Protein AF-A0A239PA35-F1 (afdb_monomer)

Structure (mmCIF, N/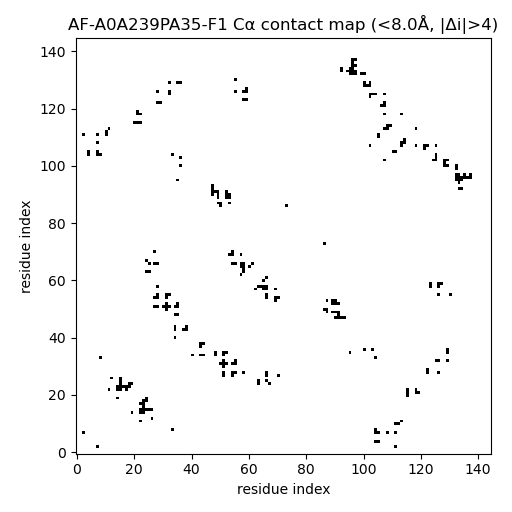CA/C/O backbone):
data_AF-A0A239PA35-F1
#
_entry.id   AF-A0A239PA35-F1
#
loop_
_atom_site.group_PDB
_atom_site.id
_atom_site.type_symbol
_atom_site.label_atom_id
_atom_site.label_alt_id
_atom_site.label_comp_id
_atom_site.label_asym_id
_atom_site.label_entity_id
_atom_site.label_seq_id
_atom_site.pdbx_PDB_ins_code
_atom_site.Cartn_x
_atom_site.Cartn_y
_atom_site.Cartn_z
_atom_site.occupancy
_atom_site.B_iso_or_equiv
_atom_site.auth_seq_id
_atom_site.auth_comp_id
_atom_site.auth_asym_id
_atom_site.auth_atom_id
_atom_site.pdbx_PDB_model_num
ATOM 1 N N . MET A 1 1 ? -14.404 -16.303 14.383 1.00 59.50 1 MET A N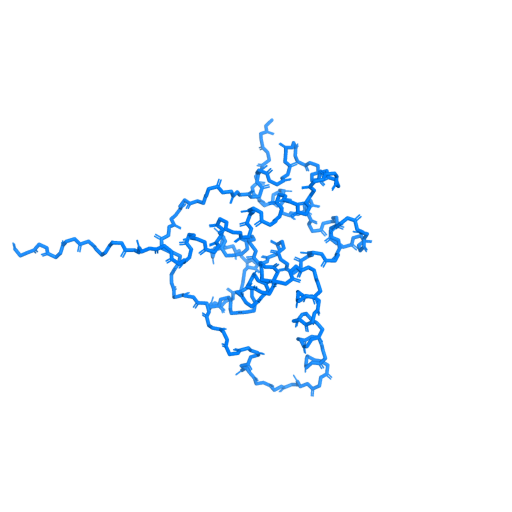 1
ATOM 2 C CA . MET A 1 1 ? -12.948 -16.273 14.625 1.00 59.50 1 MET A CA 1
ATOM 3 C C . MET A 1 1 ? -12.388 -15.164 13.755 1.00 59.50 1 MET A C 1
ATOM 5 O O . MET A 1 1 ? -12.778 -15.135 12.593 1.00 59.50 1 MET A O 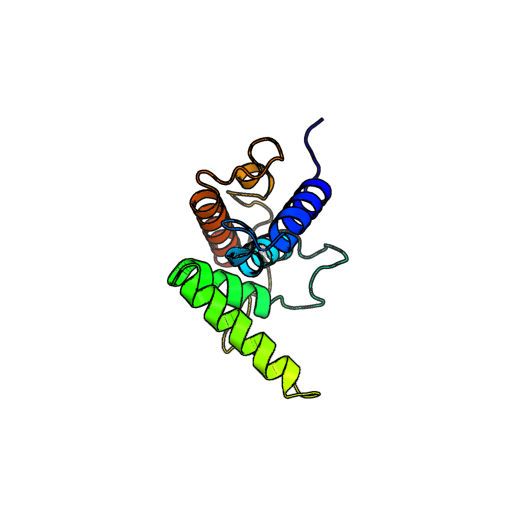1
ATOM 9 N N . PRO A 1 2 ? -11.607 -14.215 14.295 1.00 82.38 2 PRO A N 1
ATOM 10 C CA . PRO A 1 2 ? -10.937 -13.222 13.459 1.00 82.38 2 PRO A CA 1
ATOM 11 C C . PRO A 1 2 ? -9.938 -13.928 12.532 1.00 82.38 2 PRO A C 1
ATOM 13 O O . PRO A 1 2 ? -9.316 -14.906 12.948 1.00 82.38 2 PRO A O 1
ATOM 16 N N . TYR A 1 3 ? -9.825 -13.464 11.288 1.00 91.75 3 TYR A N 1
ATOM 17 C CA . TYR A 1 3 ? -8.864 -14.003 10.324 1.00 91.75 3 TYR A CA 1
ATOM 18 C C . TYR A 1 3 ? -7.429 -13.671 10.736 1.00 91.75 3 TYR A C 1
ATOM 20 O O . TYR A 1 3 ? -7.177 -12.601 11.296 1.00 91.75 3 TYR A O 1
ATOM 28 N N . SER A 1 4 ? -6.489 -14.567 10.444 1.00 94.94 4 SER A N 1
ATOM 29 C CA . SER A 1 4 ? -5.062 -14.271 10.600 1.00 94.94 4 SER A CA 1
ATOM 30 C C . SER A 1 4 ? -4.589 -13.258 9.547 1.00 94.94 4 SER A C 1
ATOM 32 O O 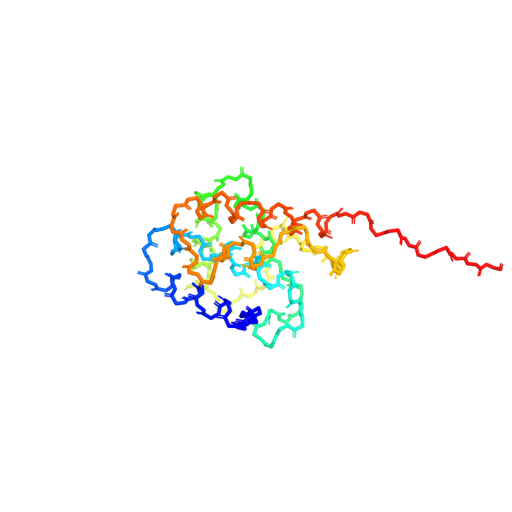. SER A 1 4 ? -5.232 -13.072 8.510 1.00 94.94 4 SER A O 1
ATOM 34 N N . CYS A 1 5 ? -3.441 -12.611 9.781 1.00 95.31 5 CYS A N 1
ATOM 35 C CA . CYS A 1 5 ? -2.830 -11.721 8.787 1.00 95.31 5 CYS A CA 1
ATOM 36 C C . CYS A 1 5 ? -2.567 -12.443 7.458 1.00 95.31 5 CYS A C 1
ATOM 38 O O . CYS A 1 5 ? -2.812 -11.865 6.402 1.00 95.31 5 CYS A O 1
ATOM 40 N N . ASP A 1 6 ? -2.126 -13.701 7.515 1.00 95.44 6 ASP A N 1
ATOM 41 C CA . ASP A 1 6 ? -1.837 -14.511 6.329 1.00 95.44 6 ASP A CA 1
ATOM 42 C C . ASP A 1 6 ? -3.124 -14.824 5.555 1.00 95.44 6 ASP A C 1
ATOM 44 O O . ASP A 1 6 ? -3.192 -14.610 4.348 1.00 95.44 6 ASP A O 1
ATOM 48 N N . GLU A 1 7 ? -4.195 -15.220 6.250 1.00 96.69 7 GLU A N 1
ATOM 49 C CA . GLU A 1 7 ? -5.503 -15.477 5.633 1.00 96.69 7 GLU A CA 1
ATOM 50 C C . GLU A 1 7 ? -6.110 -14.212 5.005 1.00 96.69 7 GLU A C 1
ATOM 52 O O . GLU A 1 7 ? -6.809 -14.274 3.990 1.00 96.69 7 GLU A O 1
ATOM 57 N N . LEU A 1 8 ? -5.899 -13.048 5.621 1.00 97.56 8 LEU A N 1
ATOM 58 C CA . LEU A 1 8 ? -6.312 -11.766 5.052 1.00 97.56 8 LEU A CA 1
ATOM 59 C C . LEU A 1 8 ? -5.471 -11.408 3.827 1.00 97.56 8 LEU A C 1
ATOM 61 O O . LEU A 1 8 ? -6.014 -10.930 2.831 1.00 97.56 8 LEU A O 1
ATOM 65 N N . PHE A 1 9 ? -4.167 -11.664 3.873 1.00 97.00 9 PHE A N 1
ATOM 66 C CA . PHE A 1 9 ? -3.269 -11.385 2.763 1.00 97.00 9 PHE A CA 1
ATOM 67 C C . PHE A 1 9 ? -3.565 -12.271 1.554 1.00 97.00 9 PHE A C 1
ATOM 69 O O . PHE A 1 9 ? -3.661 -11.761 0.443 1.00 97.00 9 PHE A O 1
ATOM 76 N N . GLU A 1 10 ? -3.820 -13.564 1.752 1.00 96.19 10 GLU A N 1
ATOM 77 C CA . GLU A 1 10 ? -4.237 -14.472 0.678 1.00 96.19 10 GLU A CA 1
ATOM 78 C C . GLU A 1 10 ? -5.532 -14.011 -0.003 1.00 96.19 10 GLU A C 1
ATOM 80 O O . GLU A 1 10 ? -5.628 -14.007 -1.234 1.00 96.19 10 GLU A O 1
ATOM 85 N N . ARG A 1 11 ? -6.520 -13.559 0.780 1.00 96.81 11 ARG A N 1
ATOM 86 C CA . ARG A 1 11 ? -7.760 -12.985 0.233 1.00 96.81 11 ARG A CA 1
ATOM 87 C C . ARG A 1 11 ? -7.497 -11.722 -0.571 1.00 96.81 11 ARG A C 1
ATOM 89 O O . ARG A 1 11 ? -8.049 -11.568 -1.659 1.00 96.81 11 ARG A O 1
ATOM 96 N N . LEU A 1 12 ? -6.652 -10.835 -0.056 1.00 96.69 12 LEU A N 1
ATOM 97 C CA . LEU A 1 12 ? -6.288 -9.616 -0.762 1.00 96.69 12 LEU A CA 1
ATOM 98 C C . LEU A 1 12 ? -5.564 -9.927 -2.079 1.00 96.69 12 LEU A C 1
ATOM 100 O O . LEU A 1 12 ? -5.913 -9.359 -3.109 1.00 96.69 12 LEU A O 1
ATOM 104 N N . LEU A 1 13 ? -4.642 -10.893 -2.084 1.00 95.50 13 LEU A N 1
ATOM 105 C CA . LEU A 1 13 ? -3.964 -11.341 -3.302 1.00 95.50 13 LEU A CA 1
ATOM 106 C C . LEU A 1 13 ? -4.941 -11.906 -4.340 1.00 95.50 13 LEU A C 1
ATOM 108 O O . LEU A 1 13 ? -4.764 -11.677 -5.537 1.00 95.50 13 LEU A O 1
ATOM 112 N N . ALA A 1 14 ? -5.986 -12.617 -3.911 1.00 96.38 14 ALA A N 1
ATOM 113 C CA . ALA A 1 14 ? -7.025 -13.090 -4.824 1.00 96.38 14 ALA A CA 1
ATOM 114 C C . ALA A 1 14 ? -7.761 -11.920 -5.506 1.00 96.38 14 ALA A C 1
ATOM 116 O O . ALA A 1 14 ? -8.009 -11.964 -6.714 1.00 96.38 14 ALA A O 1
ATOM 117 N N . LEU A 1 15 ? -8.059 -10.853 -4.757 1.00 95.88 15 LEU A N 1
ATOM 118 C CA . LEU A 1 15 ? -8.675 -9.636 -5.291 1.00 95.88 15 LEU A CA 1
ATOM 119 C C . LEU A 1 15 ? -7.720 -8.871 -6.213 1.00 95.88 15 LEU A C 1
ATOM 121 O O . LEU A 1 15 ? -8.117 -8.488 -7.313 1.00 95.88 15 LEU A O 1
ATOM 125 N N . ASP A 1 16 ? -6.456 -8.714 -5.832 1.00 93.75 16 ASP A N 1
ATOM 126 C CA . ASP A 1 16 ? -5.432 -8.069 -6.658 1.00 93.75 16 ASP A CA 1
ATOM 127 C C . ASP A 1 16 ? -5.271 -8.778 -8.012 1.00 93.75 16 ASP A C 1
ATOM 129 O O . ASP A 1 16 ? -5.239 -8.147 -9.075 1.00 93.75 16 ASP A O 1
ATOM 133 N N . HIS A 1 17 ? -5.236 -10.113 -7.997 1.00 92.31 17 HIS A N 1
ATOM 134 C CA . HIS A 1 17 ? -5.111 -10.927 -9.204 1.00 92.31 17 HIS A CA 1
ATOM 135 C C . HIS A 1 17 ? -6.351 -10.895 -10.108 1.00 92.31 17 HIS A C 1
ATOM 137 O O . HIS A 1 17 ? -6.228 -11.217 -11.292 1.00 92.31 17 HIS A O 1
ATOM 143 N N . SER A 1 18 ? -7.510 -10.436 -9.617 1.00 91.81 18 SER A N 1
ATOM 144 C CA . SER A 1 18 ? -8.677 -10.160 -10.471 1.00 91.81 18 SER A CA 1
ATOM 145 C C . SER A 1 18 ? -8.425 -9.019 -11.467 1.00 91.81 18 SER A C 1
ATOM 147 O O . SER A 1 18 ? -9.123 -8.912 -12.477 1.00 91.81 18 SER A O 1
ATOM 149 N N . ARG A 1 19 ? -7.419 -8.169 -11.193 1.00 88.12 19 ARG A N 1
ATOM 150 C CA . ARG A 1 19 ? -7.062 -6.959 -11.955 1.00 88.12 19 ARG A CA 1
ATOM 151 C C . ARG A 1 19 ? -8.180 -5.916 -12.056 1.00 88.12 19 ARG A C 1
ATOM 153 O O . ARG A 1 19 ? -8.058 -4.977 -12.839 1.00 88.12 19 ARG A O 1
ATOM 160 N N . GLN A 1 20 ? -9.247 -6.060 -11.273 1.00 91.00 20 GLN A N 1
ATOM 161 C CA . GLN A 1 20 ? -10.341 -5.097 -11.225 1.00 91.00 20 GLN A CA 1
ATOM 162 C C . GLN A 1 20 ? -10.028 -3.963 -10.243 1.00 91.00 20 GLN A C 1
ATOM 164 O O . GLN A 1 20 ? -9.383 -4.201 -9.215 1.00 91.00 20 GLN A O 1
ATOM 169 N N . PRO A 1 21 ? -10.478 -2.729 -10.529 1.00 90.19 21 PRO A N 1
ATOM 170 C CA . PRO A 1 21 ? -10.423 -1.656 -9.552 1.00 90.19 21 PRO A CA 1
ATOM 171 C C . PRO A 1 21 ? -11.361 -1.949 -8.362 1.00 90.19 21 PRO A C 1
ATOM 173 O O . PRO A 1 21 ? -12.418 -2.553 -8.555 1.00 90.19 21 PRO A O 1
ATOM 176 N N . PRO A 1 22 ? -11.003 -1.502 -7.145 1.00 93.81 22 PRO A N 1
ATOM 177 C CA . PRO A 1 22 ? -9.804 -0.717 -6.829 1.00 93.81 22 PRO A CA 1
ATOM 178 C C . PRO A 1 22 ? -8.546 -1.562 -6.537 1.00 93.81 22 PRO A C 1
ATOM 180 O O . PRO A 1 22 ? -7.455 -1.008 -6.460 1.00 93.81 22 PRO A O 1
ATOM 183 N N . TRP A 1 23 ? -8.663 -2.885 -6.390 1.00 94.88 23 TRP A N 1
ATOM 184 C CA . TRP A 1 23 ? -7.585 -3.748 -5.876 1.00 94.88 23 TRP A CA 1
ATOM 185 C C . TRP A 1 23 ? -6.403 -3.902 -6.838 1.00 94.88 23 TRP A C 1
ATOM 187 O O . TRP A 1 23 ? -5.277 -3.526 -6.522 1.00 94.88 23 TRP A O 1
ATOM 197 N N . GLY A 1 24 ? -6.660 -4.385 -8.057 1.00 92.62 24 GLY A N 1
ATOM 198 C CA . GLY A 1 24 ? -5.611 -4.729 -9.022 1.00 92.62 24 GLY A CA 1
ATOM 199 C C . GLY A 1 24 ? -4.588 -3.614 -9.282 1.00 92.62 24 GLY A C 1
ATOM 200 O O . GLY A 1 24 ? -3.384 -3.869 -9.199 1.00 92.62 24 GLY A O 1
ATOM 201 N N . PRO A 1 25 ? -5.022 -2.368 -9.556 1.00 93.75 25 PRO A N 1
ATOM 202 C CA . PRO A 1 25 ? -4.109 -1.240 -9.757 1.00 93.75 25 PRO A CA 1
ATOM 203 C C . PRO A 1 25 ? -3.249 -0.871 -8.537 1.00 93.75 25 PRO A C 1
ATOM 205 O O . PRO A 1 25 ? -2.247 -0.174 -8.693 1.00 93.75 25 PRO A O 1
ATOM 208 N N . LEU A 1 26 ? -3.630 -1.313 -7.337 1.00 95.69 26 LEU A N 1
ATOM 209 C CA . LEU A 1 26 ? -3.003 -0.955 -6.065 1.00 95.69 26 LEU A CA 1
ATOM 210 C C . LEU A 1 26 ? -2.204 -2.100 -5.424 1.00 95.69 26 LEU A C 1
ATOM 212 O O . LEU A 1 26 ? -1.567 -1.893 -4.388 1.00 95.69 26 LEU A O 1
ATOM 216 N N . HIS A 1 27 ? -2.153 -3.260 -6.083 1.00 95.00 27 HIS A N 1
ATOM 217 C CA . HIS A 1 27 ? -1.424 -4.458 -5.659 1.00 95.00 27 HIS A CA 1
ATOM 218 C C . HIS A 1 27 ? -0.015 -4.166 -5.114 1.00 95.00 27 HIS A C 1
ATOM 220 O O . HIS A 1 27 ? 0.351 -4.610 -4.027 1.00 95.00 27 HIS A O 1
ATOM 226 N N . GLY A 1 28 ? 0.781 -3.369 -5.838 1.00 94.12 28 GLY A N 1
ATOM 227 C CA . GLY A 1 28 ? 2.155 -3.055 -5.435 1.00 94.12 28 GLY A CA 1
ATOM 228 C C . GLY A 1 28 ? 2.247 -2.340 -4.081 1.00 94.12 28 GLY A C 1
ATOM 229 O O . GLY A 1 28 ? 3.160 -2.615 -3.307 1.00 94.12 28 GLY A O 1
ATOM 230 N N . ALA A 1 29 ? 1.286 -1.468 -3.761 1.00 96.81 29 ALA A N 1
ATOM 231 C CA . ALA A 1 29 ? 1.229 -0.790 -2.469 1.00 96.81 29 ALA A CA 1
ATOM 232 C C . ALA A 1 29 ? 0.729 -1.722 -1.357 1.00 96.81 29 ALA A C 1
ATOM 234 O O . ALA A 1 29 ? 1.304 -1.722 -0.270 1.00 96.81 29 ALA A O 1
ATOM 235 N N . ALA A 1 30 ? -0.286 -2.548 -1.630 1.00 97.25 30 ALA A N 1
ATOM 236 C CA . ALA A 1 30 ? -0.791 -3.542 -0.683 1.00 97.25 30 ALA A CA 1
ATOM 237 C C . ALA A 1 30 ? 0.296 -4.547 -0.262 1.00 97.25 30 ALA A C 1
ATOM 239 O O . ALA A 1 30 ? 0.542 -4.742 0.930 1.00 97.25 30 ALA A O 1
ATOM 240 N N . VAL A 1 31 ? 1.007 -5.126 -1.234 1.00 95.81 31 VAL A N 1
ATOM 241 C CA . VAL A 1 31 ? 2.119 -6.058 -0.993 1.00 95.81 31 VAL A CA 1
ATOM 242 C C . VAL A 1 31 ? 3.275 -5.382 -0.258 1.00 95.81 31 VAL A C 1
ATOM 244 O O . VAL A 1 31 ? 3.843 -5.966 0.667 1.00 95.81 31 VAL A O 1
ATOM 247 N N . ALA A 1 32 ? 3.613 -4.143 -0.634 1.00 95.25 32 ALA A N 1
ATOM 248 C CA . ALA A 1 32 ? 4.634 -3.368 0.060 1.00 95.25 32 ALA A CA 1
ATOM 249 C C . ALA A 1 32 ? 4.285 -3.173 1.541 1.00 95.25 32 ALA A C 1
ATOM 251 O O . ALA A 1 32 ? 5.112 -3.483 2.397 1.00 95.25 32 ALA A O 1
ATOM 252 N N . CYS A 1 33 ? 3.066 -2.718 1.849 1.00 95.81 33 CYS A N 1
ATOM 253 C CA . CYS A 1 33 ? 2.624 -2.522 3.230 1.00 95.81 33 CYS A CA 1
ATOM 254 C C . CYS A 1 33 ? 2.663 -3.835 4.016 1.00 95.81 33 CYS A C 1
ATOM 256 O O . CYS A 1 33 ? 3.209 -3.867 5.116 1.00 95.81 33 CYS A O 1
ATOM 258 N N . PHE A 1 34 ? 2.163 -4.933 3.439 1.00 95.81 34 PHE A N 1
ATOM 259 C CA . PHE A 1 34 ? 2.166 -6.229 4.112 1.00 95.81 34 PHE A CA 1
ATOM 260 C C . PHE A 1 34 ? 3.579 -6.679 4.495 1.00 95.81 34 PHE A C 1
ATOM 262 O O . PHE A 1 34 ? 3.842 -6.919 5.672 1.00 95.81 34 PHE A O 1
ATOM 269 N N . PHE A 1 35 ? 4.513 -6.741 3.542 1.00 93.69 35 PHE A N 1
ATOM 270 C CA . PHE A 1 35 ? 5.862 -7.236 3.831 1.00 93.69 35 PHE A CA 1
ATOM 271 C C . PHE A 1 35 ? 6.701 -6.279 4.682 1.00 93.69 35 PHE A C 1
ATOM 273 O O . PHE A 1 35 ? 7.550 -6.740 5.439 1.00 93.69 35 PHE A O 1
ATOM 280 N N . LEU A 1 36 ? 6.461 -4.966 4.610 1.00 91.69 36 LEU A N 1
ATOM 281 C CA . LEU A 1 36 ? 7.102 -4.004 5.514 1.00 91.69 36 LEU A CA 1
ATOM 282 C C . LEU A 1 36 ? 6.583 -4.123 6.959 1.00 91.69 36 LEU A C 1
ATOM 284 O O . LEU A 1 36 ? 7.310 -3.783 7.890 1.00 91.69 36 LEU A O 1
ATOM 288 N N . GLN A 1 37 ? 5.365 -4.628 7.174 1.00 92.44 37 GLN A N 1
ATOM 289 C CA . GLN A 1 37 ? 4.853 -4.947 8.515 1.00 92.44 37 GLN A CA 1
ATOM 290 C C . GLN A 1 37 ? 5.205 -6.369 8.982 1.00 92.44 37 GLN A C 1
ATOM 292 O O . GLN A 1 37 ? 5.185 -6.640 10.180 1.00 92.44 37 GLN A O 1
ATOM 297 N N . HIS A 1 38 ? 5.575 -7.262 8.058 1.00 90.88 38 HIS A N 1
ATOM 298 C CA . HIS A 1 38 ? 5.877 -8.670 8.334 1.00 90.88 38 HIS A CA 1
ATOM 299 C C . HIS A 1 38 ? 7.257 -9.075 7.773 1.00 90.88 38 HIS A C 1
ATOM 301 O O . HIS A 1 38 ? 7.339 -9.933 6.889 1.00 90.88 38 HIS A O 1
ATOM 307 N N . PRO A 1 39 ? 8.369 -8.507 8.284 1.00 86.00 39 PRO A N 1
ATOM 308 C CA . PRO A 1 39 ? 9.712 -8.750 7.743 1.00 86.00 39 PRO A CA 1
ATOM 309 C C . PRO A 1 39 ? 10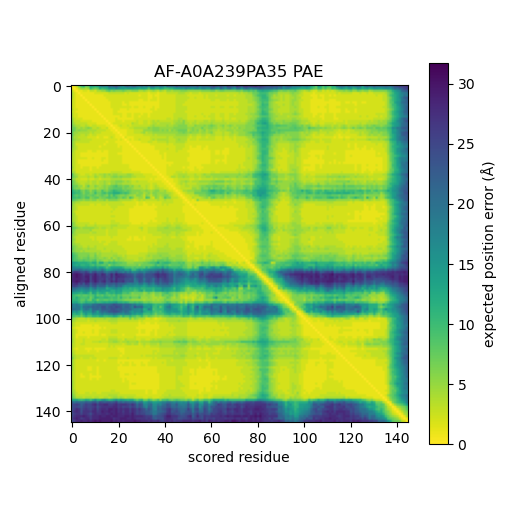.185 -10.210 7.873 1.00 86.00 39 PRO A C 1
ATOM 311 O O . PRO A 1 39 ? 11.086 -10.629 7.154 1.00 86.00 39 PRO A O 1
ATOM 314 N N . GLY A 1 40 ? 9.581 -10.996 8.772 1.00 85.50 40 GLY A N 1
ATOM 315 C CA . GLY A 1 40 ? 9.857 -12.429 8.939 1.00 85.50 40 GLY A CA 1
ATOM 316 C C . GLY A 1 40 ? 8.982 -13.360 8.092 1.00 85.50 40 GLY A C 1
ATOM 317 O O . GLY A 1 40 ? 9.095 -14.576 8.233 1.00 85.50 40 GLY A O 1
ATOM 318 N N . HIS A 1 41 ? 8.086 -12.829 7.252 1.00 88.88 41 HIS A N 1
ATOM 319 C CA . HIS A 1 41 ? 7.170 -13.660 6.472 1.00 88.88 41 HIS A CA 1
ATOM 320 C C . HIS A 1 41 ? 7.944 -14.527 5.450 1.00 88.88 41 HIS A C 1
ATOM 322 O O . HIS A 1 41 ? 8.807 -13.997 4.747 1.00 88.88 41 HIS A O 1
ATOM 328 N N . PRO A 1 42 ? 7.635 -15.832 5.283 1.00 87.12 42 PRO A N 1
ATOM 329 C CA . PRO A 1 42 ? 8.410 -16.745 4.426 1.00 87.12 42 PRO A CA 1
ATOM 330 C C . PRO A 1 42 ? 8.508 -16.337 2.950 1.00 87.12 42 PRO A C 1
ATOM 332 O O . PRO A 1 42 ? 9.494 -16.642 2.281 1.00 87.12 42 PRO A O 1
ATOM 335 N N . LEU A 1 43 ? 7.475 -15.659 2.442 1.00 86.19 43 LEU A N 1
ATOM 336 C CA . LEU A 1 43 ? 7.420 -15.118 1.074 1.00 86.19 43 LEU A CA 1
ATOM 337 C C . LEU A 1 43 ? 7.962 -13.684 0.958 1.00 86.19 43 LEU A C 1
ATOM 339 O O . LEU A 1 43 ? 7.923 -13.102 -0.124 1.00 86.19 43 LEU A O 1
ATOM 343 N N . GLY A 1 44 ? 8.422 -13.102 2.065 1.00 81.69 44 GLY A N 1
ATOM 344 C CA . GLY A 1 44 ? 8.976 -11.759 2.086 1.00 81.69 44 GLY A CA 1
ATOM 345 C C . GLY A 1 44 ? 10.317 -11.669 1.345 1.00 81.69 44 GLY A C 1
ATOM 346 O O . GLY A 1 44 ? 11.015 -12.677 1.170 1.00 81.69 44 GLY A O 1
ATOM 347 N N . PRO A 1 45 ? 10.715 -10.465 0.903 1.00 79.44 45 PRO A N 1
ATOM 348 C CA . PRO A 1 45 ? 12.035 -10.236 0.327 1.00 79.44 45 PRO A CA 1
ATOM 349 C C . PRO A 1 45 ? 13.153 -10.668 1.281 1.00 79.44 45 PRO A C 1
ATOM 351 O O . PRO A 1 45 ? 13.122 -10.374 2.474 1.00 79.44 45 PRO A O 1
ATOM 354 N N . ARG A 1 46 ? 14.177 -11.343 0.749 1.00 74.81 46 ARG A N 1
ATOM 355 C CA . ARG A 1 46 ? 15.385 -11.673 1.516 1.00 74.81 46 ARG A CA 1
ATOM 356 C C . ARG A 1 46 ? 16.284 -10.437 1.575 1.00 74.81 46 ARG A C 1
ATOM 358 O O . ARG A 1 46 ? 16.890 -10.085 0.568 1.00 74.81 46 ARG A O 1
ATOM 365 N N . GLY A 1 47 ? 16.374 -9.799 2.740 1.00 74.56 47 GLY A N 1
ATOM 366 C CA . GLY A 1 47 ? 17.164 -8.579 2.950 1.00 74.56 47 GLY A CA 1
ATOM 367 C C . GLY A 1 47 ? 16.306 -7.311 2.972 1.00 74.56 47 GLY A C 1
ATOM 368 O O . GLY A 1 47 ? 15.147 -7.354 3.378 1.00 74.56 47 GLY A O 1
ATOM 369 N N . ARG A 1 48 ? 16.875 -6.168 2.564 1.00 76.19 48 ARG A N 1
ATOM 370 C CA . ARG A 1 48 ? 16.159 -4.880 2.556 1.00 76.19 48 ARG A CA 1
ATOM 371 C C . ARG A 1 48 ? 15.062 -4.885 1.493 1.00 76.19 48 ARG A C 1
ATOM 373 O O . ARG A 1 48 ? 15.291 -5.252 0.341 1.00 76.19 48 ARG A O 1
ATOM 380 N N . ASN A 1 49 ? 13.861 -4.459 1.874 1.00 82.25 49 ASN A N 1
ATOM 381 C CA . ASN A 1 49 ? 12.709 -4.388 0.978 1.00 82.25 49 ASN A CA 1
ATOM 382 C C . ASN A 1 49 ? 12.665 -3.045 0.219 1.00 82.25 49 ASN A C 1
ATOM 384 O O . ASN A 1 49 ? 11.695 -2.296 0.319 1.00 82.25 49 ASN A O 1
ATOM 388 N N . ASP A 1 50 ? 13.723 -2.727 -0.532 1.00 86.88 50 ASP A N 1
ATOM 389 C CA . ASP A 1 50 ? 13.878 -1.425 -1.205 1.00 86.88 50 ASP A CA 1
ATOM 390 C C . ASP A 1 50 ? 12.812 -1.188 -2.285 1.00 86.88 50 ASP A C 1
ATOM 392 O O . ASP A 1 50 ? 12.308 -0.077 -2.439 1.00 86.88 50 ASP A O 1
ATOM 396 N N . PHE A 1 51 ? 12.393 -2.237 -3.003 1.00 88.00 51 PHE A N 1
ATOM 397 C CA . PHE A 1 51 ? 11.296 -2.119 -3.969 1.00 88.00 51 PHE A CA 1
ATOM 398 C C . PHE A 1 51 ? 9.946 -1.874 -3.291 1.00 88.00 51 PHE A C 1
ATOM 400 O O . PHE A 1 51 ? 9.176 -1.029 -3.752 1.00 88.00 51 PHE A O 1
ATOM 407 N N . GLY A 1 52 ? 9.657 -2.584 -2.195 1.00 92.06 52 GLY A N 1
ATOM 408 C CA . GLY A 1 52 ? 8.464 -2.324 -1.393 1.00 92.06 52 GLY A CA 1
ATOM 409 C C . GLY A 1 52 ? 8.474 -0.898 -0.852 1.00 92.06 52 GLY A C 1
ATOM 410 O O . GLY A 1 52 ? 7.472 -0.195 -0.949 1.00 92.06 52 GLY A O 1
ATOM 411 N N . TRP A 1 53 ? 9.631 -0.422 -0.392 1.00 92.94 53 TRP A N 1
ATOM 412 C CA . TRP A 1 53 ? 9.812 0.962 0.035 1.00 92.94 53 TRP A CA 1
ATOM 413 C C . TRP A 1 53 ? 9.574 1.970 -1.098 1.00 92.94 53 TRP A C 1
ATOM 415 O O . TRP A 1 53 ? 8.842 2.940 -0.910 1.00 92.94 53 TRP A O 1
ATOM 425 N N . ALA A 1 54 ? 10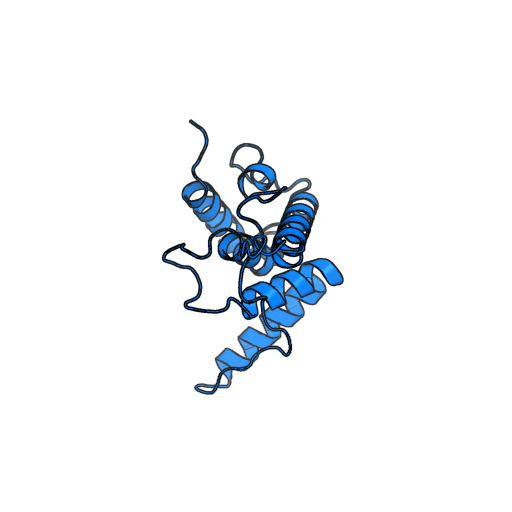.090 1.716 -2.304 1.00 93.75 54 ALA A N 1
ATOM 426 C CA . ALA A 1 54 ? 9.829 2.551 -3.477 1.00 93.75 54 ALA A CA 1
ATOM 427 C C . ALA A 1 54 ? 8.336 2.606 -3.841 1.00 93.75 54 ALA A C 1
ATOM 429 O O . ALA A 1 54 ? 7.804 3.686 -4.102 1.00 93.75 54 ALA A O 1
ATOM 430 N N . CYS A 1 55 ? 7.642 1.462 -3.817 1.00 95.19 55 CYS A N 1
ATOM 431 C CA . CYS A 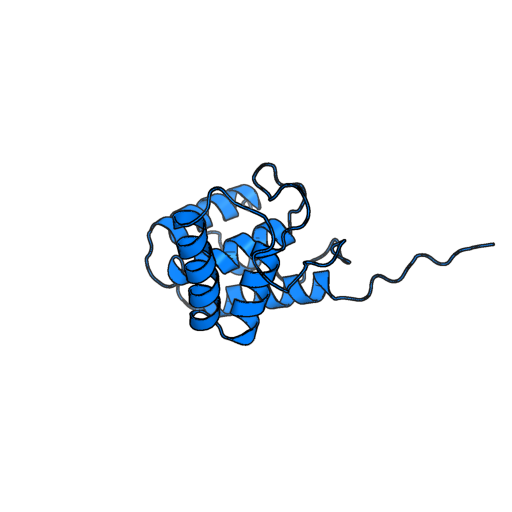1 55 ? 6.198 1.393 -4.060 1.00 95.19 55 CYS A CA 1
ATOM 432 C C . CYS A 1 55 ? 5.410 2.168 -2.998 1.00 95.19 55 CYS A C 1
ATOM 434 O O . CYS A 1 55 ? 4.504 2.928 -3.341 1.00 95.19 55 CYS A O 1
ATOM 436 N N . LEU A 1 56 ? 5.785 2.015 -1.723 1.00 95.81 56 LEU A N 1
ATOM 437 C CA . LEU A 1 56 ? 5.181 2.734 -0.607 1.00 95.81 56 LEU A CA 1
ATOM 438 C C . LEU A 1 56 ? 5.314 4.252 -0.790 1.00 95.81 56 LEU A C 1
ATOM 440 O O . LEU A 1 56 ? 4.316 4.971 -0.747 1.00 95.81 56 LEU A O 1
ATOM 444 N N . LEU A 1 57 ? 6.534 4.746 -1.026 1.00 95.38 57 LEU A N 1
ATOM 445 C CA . LEU A 1 57 ? 6.800 6.177 -1.202 1.00 95.38 57 LEU A CA 1
ATOM 446 C C . LEU A 1 57 ? 6.078 6.757 -2.421 1.00 95.38 57 LEU A C 1
ATOM 448 O O . LEU A 1 57 ? 5.499 7.843 -2.331 1.00 95.38 57 LEU A O 1
ATOM 452 N N . ALA A 1 58 ? 6.082 6.038 -3.545 1.00 95.88 58 ALA A N 1
ATOM 453 C CA . ALA A 1 58 ? 5.394 6.466 -4.755 1.00 95.88 58 ALA A CA 1
ATOM 454 C C . ALA A 1 58 ? 3.882 6.571 -4.536 1.00 95.88 58 ALA A C 1
ATOM 456 O O . ALA A 1 58 ? 3.291 7.604 -4.854 1.00 95.88 58 ALA A O 1
ATOM 457 N N . TYR A 1 59 ? 3.265 5.549 -3.934 1.00 97.31 59 TYR A N 1
ATOM 458 C CA . TYR A 1 59 ? 1.830 5.557 -3.669 1.00 97.31 59 TYR A CA 1
ATOM 459 C C . TYR A 1 59 ? 1.422 6.679 -2.708 1.00 97.31 59 TYR A C 1
ATOM 461 O O . TYR A 1 59 ? 0.467 7.401 -2.979 1.00 97.31 59 TYR A O 1
ATOM 469 N N . ARG A 1 60 ? 2.183 6.898 -1.631 1.00 96.44 60 ARG A N 1
ATOM 470 C CA . ARG A 1 60 ? 1.906 7.985 -0.679 1.00 96.44 60 ARG A CA 1
ATOM 471 C C . ARG A 1 60 ? 2.021 9.376 -1.301 1.00 96.44 60 ARG A C 1
ATOM 473 O O . ARG A 1 60 ? 1.245 10.262 -0.967 1.00 96.44 60 ARG A O 1
ATOM 480 N N . SER A 1 61 ? 2.997 9.573 -2.186 1.00 93.69 61 SER A N 1
ATOM 481 C CA . SER A 1 61 ? 3.330 10.907 -2.707 1.00 93.69 61 SER A CA 1
ATOM 482 C C . SER A 1 61 ? 2.541 11.281 -3.962 1.00 93.69 61 SER A C 1
ATOM 484 O O . SER A 1 61 ? 2.279 12.456 -4.195 1.00 93.69 61 SER A O 1
ATOM 486 N N . GLY A 1 62 ? 2.183 10.299 -4.793 1.00 92.12 62 GLY A N 1
ATOM 487 C CA . GLY A 1 62 ? 1.534 10.533 -6.087 1.00 92.12 62 GLY A CA 1
ATOM 488 C C . GLY A 1 62 ? 0.424 9.540 -6.426 1.00 92.12 62 GLY A C 1
ATOM 489 O O . GLY A 1 62 ? 0.019 9.448 -7.588 1.00 92.12 62 GLY A O 1
ATOM 490 N N . GLY A 1 63 ? -0.059 8.783 -5.438 1.00 94.06 63 GLY A N 1
ATOM 491 C CA . GLY A 1 63 ? -1.166 7.847 -5.590 1.00 94.06 63 GLY A CA 1
ATOM 492 C C . GLY A 1 63 ? -0.891 6.739 -6.604 1.00 94.06 63 GLY A C 1
ATOM 493 O O . GLY A 1 63 ? 0.249 6.339 -6.862 1.00 94.06 63 GLY A O 1
ATOM 494 N N . GLN A 1 64 ? -1.969 6.241 -7.208 1.00 94.00 64 GLN A N 1
ATOM 495 C CA . GLN A 1 64 ? -1.924 5.141 -8.172 1.00 94.00 64 GLN A CA 1
ATOM 496 C C . GLN A 1 64 ? -1.029 5.442 -9.386 1.00 94.00 64 GLN A C 1
ATOM 498 O O . GLN A 1 64 ? -0.334 4.551 -9.867 1.00 94.00 64 GLN A O 1
ATOM 503 N N . ALA A 1 65 ? -1.012 6.684 -9.883 1.00 94.19 65 ALA A N 1
ATOM 504 C CA . ALA A 1 65 ? -0.234 7.044 -11.070 1.00 94.19 65 ALA A CA 1
ATOM 505 C C . ALA A 1 65 ? 1.280 6.907 -10.832 1.00 94.19 65 ALA A C 1
ATOM 507 O O . ALA A 1 65 ? 1.990 6.325 -11.656 1.00 94.19 65 ALA A O 1
ATOM 508 N N . ALA A 1 66 ? 1.768 7.393 -9.687 1.00 93.81 66 ALA A N 1
ATOM 509 C CA . ALA A 1 66 ? 3.173 7.260 -9.312 1.00 93.81 66 ALA A CA 1
ATOM 510 C C . ALA A 1 66 ? 3.552 5.798 -9.027 1.00 93.81 66 ALA A C 1
ATOM 512 O O . ALA A 1 66 ? 4.604 5.341 -9.479 1.00 93.81 66 ALA A O 1
ATOM 513 N N . LEU A 1 67 ? 2.678 5.042 -8.350 1.00 94.88 67 LEU A N 1
ATOM 514 C CA . LEU A 1 67 ? 2.866 3.605 -8.135 1.00 94.88 67 LEU A CA 1
ATOM 515 C C . LEU A 1 67 ? 3.002 2.852 -9.468 1.00 94.88 67 LEU A C 1
ATOM 517 O O . LEU A 1 67 ? 3.951 2.094 -9.662 1.00 94.88 67 LEU A O 1
ATOM 521 N N . HIS A 1 68 ? 2.098 3.113 -10.414 1.00 93.69 68 HIS A N 1
ATOM 522 C CA . HIS A 1 68 ? 2.120 2.482 -11.730 1.00 93.69 68 HIS A CA 1
ATOM 523 C C . HIS A 1 68 ? 3.421 2.788 -12.487 1.00 93.69 68 HIS A C 1
ATOM 525 O O . HIS A 1 68 ? 4.014 1.888 -13.077 1.00 93.69 68 HIS A O 1
ATOM 531 N N . ALA A 1 69 ? 3.930 4.023 -12.416 1.00 91.44 69 ALA A N 1
ATOM 532 C CA . ALA A 1 69 ? 5.208 4.389 -13.031 1.00 91.44 69 ALA A CA 1
ATOM 533 C C . ALA A 1 69 ? 6.396 3.582 -12.465 1.00 91.44 69 ALA A C 1
ATOM 535 O O . ALA A 1 69 ? 7.257 3.135 -13.233 1.00 91.44 69 ALA A O 1
ATOM 536 N N . VAL A 1 70 ? 6.420 3.355 -11.146 1.00 90.75 70 VAL A N 1
ATOM 537 C CA . VAL A 1 70 ? 7.429 2.532 -10.454 1.00 90.75 70 VAL A CA 1
ATOM 538 C C . VAL A 1 70 ? 7.339 1.065 -10.879 1.00 90.75 70 VAL A C 1
ATOM 540 O O . VAL A 1 70 ? 8.349 0.473 -11.273 1.00 90.75 70 VAL A O 1
ATOM 543 N N . THR A 1 71 ? 6.138 0.479 -10.871 1.00 89.69 71 THR A N 1
ATOM 544 C CA . THR A 1 71 ? 5.922 -0.920 -11.277 1.00 89.69 71 THR A CA 1
ATOM 545 C C . THR A 1 71 ? 6.260 -1.144 -12.753 1.00 89.69 71 THR A C 1
ATOM 547 O O . THR A 1 71 ? 6.899 -2.136 -13.112 1.00 89.69 71 THR A O 1
ATOM 550 N N . ASP A 1 72 ? 5.902 -0.200 -13.618 1.00 89.38 72 ASP A N 1
ATOM 551 C CA . ASP A 1 72 ? 6.205 -0.245 -15.044 1.00 89.38 72 ASP A CA 1
ATOM 552 C C . ASP A 1 72 ? 7.703 -0.176 -15.331 1.00 89.38 72 ASP A C 1
ATOM 554 O O . ASP A 1 72 ? 8.207 -0.896 -16.199 1.00 89.38 72 ASP A O 1
ATOM 558 N N . LEU A 1 73 ? 8.430 0.676 -14.605 1.00 85.69 73 LEU A N 1
ATOM 559 C CA . LEU A 1 73 ? 9.882 0.763 -14.714 1.00 85.69 73 LEU A CA 1
ATOM 560 C C . LEU A 1 73 ? 10.542 -0.563 -14.318 1.00 85.69 73 LEU A C 1
ATOM 562 O O . LEU A 1 73 ? 11.396 -1.060 -15.060 1.00 85.69 73 LEU A O 1
ATOM 566 N N . ALA A 1 74 ? 10.105 -1.157 -13.204 1.00 83.75 74 ALA A N 1
ATOM 567 C CA . ALA A 1 74 ? 10.588 -2.456 -12.747 1.00 83.75 74 ALA A CA 1
ATOM 568 C C . ALA A 1 74 ? 10.317 -3.561 -13.780 1.00 83.75 74 ALA A C 1
ATOM 570 O O . ALA A 1 74 ? 11.230 -4.295 -14.166 1.00 83.75 74 ALA A O 1
ATOM 571 N N . ARG A 1 75 ? 9.092 -3.624 -14.314 1.00 83.44 75 ARG A N 1
ATOM 572 C CA . ARG A 1 75 ? 8.681 -4.607 -15.326 1.00 83.44 75 ARG A CA 1
ATOM 573 C C . ARG A 1 75 ? 9.474 -4.488 -16.627 1.00 83.44 75 ARG A C 1
ATOM 575 O O . ARG A 1 75 ? 9.941 -5.501 -17.154 1.00 83.44 75 ARG A O 1
ATOM 582 N N . ARG A 1 76 ? 9.662 -3.265 -17.141 1.00 80.94 76 ARG A N 1
ATOM 583 C CA . ARG A 1 76 ? 10.470 -3.023 -18.349 1.00 80.94 76 ARG A CA 1
ATOM 584 C C . ARG A 1 76 ? 11.903 -3.512 -18.152 1.00 80.94 76 ARG A C 1
ATOM 586 O O . ARG A 1 76 ? 12.419 -4.226 -19.000 1.00 80.94 76 ARG A O 1
ATOM 593 N N . ARG A 1 77 ? 12.542 -3.198 -17.022 1.00 70.75 77 ARG A N 1
ATOM 594 C CA . ARG A 1 77 ? 13.940 -3.597 -16.779 1.00 70.75 77 ARG A CA 1
ATOM 595 C C . ARG A 1 77 ? 14.106 -5.093 -16.521 1.00 70.75 77 ARG A C 1
ATOM 597 O O . ARG A 1 77 ? 15.076 -5.651 -17.024 1.00 70.75 77 ARG A O 1
ATOM 604 N N . ASN A 1 78 ? 13.152 -5.748 -15.852 1.00 74.19 78 ASN A N 1
ATOM 605 C CA . ASN A 1 78 ? 13.140 -7.212 -15.722 1.00 74.19 78 ASN A CA 1
ATOM 606 C C . ASN A 1 78 ? 13.083 -7.898 -17.100 1.00 74.19 78 ASN A C 1
ATOM 608 O O . ASN A 1 78 ? 13.737 -8.906 -17.335 1.00 74.19 78 ASN A O 1
ATOM 612 N N . SER A 1 79 ? 12.376 -7.281 -18.052 1.00 70.94 79 SER A N 1
ATOM 613 C CA . SER A 1 79 ? 12.325 -7.746 -19.444 1.00 70.94 79 SER A CA 1
ATOM 614 C C . SER A 1 79 ? 13.625 -7.480 -20.223 1.00 70.94 79 SER A C 1
ATOM 616 O O . SER A 1 79 ? 13.857 -8.105 -21.253 1.00 70.94 79 SER A O 1
ATOM 618 N N . HIS A 1 80 ? 14.478 -6.559 -19.754 1.00 60.19 80 HIS A N 1
ATOM 619 C CA . HIS A 1 80 ? 15.708 -6.144 -20.438 1.00 60.19 80 HIS A CA 1
ATOM 620 C C . HIS A 1 80 ? 17.001 -6.734 -19.852 1.00 60.19 80 HIS A C 1
ATOM 622 O O . HIS A 1 80 ? 18.030 -6.664 -20.525 1.00 60.19 80 HIS A O 1
ATOM 628 N N . ARG A 1 81 ? 17.017 -7.268 -18.619 1.00 57.94 81 ARG A N 1
ATOM 629 C CA . ARG A 1 81 ? 18.275 -7.620 -17.939 1.00 57.94 81 ARG A CA 1
ATOM 630 C C . ARG A 1 81 ? 18.195 -8.837 -17.009 1.00 57.94 81 ARG A C 1
ATOM 632 O O . ARG A 1 81 ? 17.741 -8.741 -15.876 1.00 57.94 81 ARG A O 1
ATOM 639 N N . HIS A 1 82 ? 18.915 -9.881 -17.416 1.00 50.31 82 HIS A N 1
ATOM 640 C CA . HIS A 1 82 ? 19.773 -10.734 -16.581 1.00 50.31 82 HIS A CA 1
ATOM 641 C C . HIS A 1 82 ? 20.882 -9.947 -15.819 1.00 50.31 82 HIS A C 1
ATOM 643 O O . HIS A 1 82 ? 22.006 -10.425 -15.701 1.00 50.31 82 HIS A O 1
ATOM 649 N N . ALA A 1 83 ? 20.644 -8.718 -15.343 1.00 44.03 83 ALA A N 1
ATOM 650 C CA . ALA A 1 83 ? 21.711 -7.881 -14.782 1.00 44.03 83 ALA A CA 1
ATOM 651 C C . ALA A 1 83 ? 21.234 -6.861 -13.735 1.00 44.03 83 ALA A C 1
ATOM 653 O O . ALA A 1 83 ? 20.652 -5.831 -14.075 1.00 44.03 83 ALA A O 1
ATOM 654 N N . GLY A 1 84 ? 21.629 -7.133 -12.4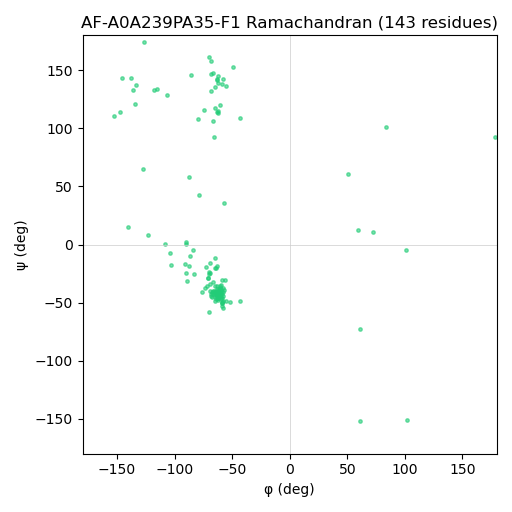88 1.00 47.25 84 GLY A N 1
ATOM 655 C CA . GLY A 1 84 ? 22.312 -6.159 -11.630 1.00 47.25 84 GLY A CA 1
ATOM 656 C C . GLY A 1 84 ? 21.438 -5.176 -10.856 1.00 47.25 84 GLY A C 1
ATOM 657 O O . GLY A 1 84 ? 21.006 -4.161 -11.392 1.00 47.25 84 GLY A O 1
ATOM 658 N N . SER A 1 85 ? 21.269 -5.508 -9.578 1.00 51.81 85 SER A N 1
ATOM 659 C CA . SER A 1 85 ? 20.714 -4.753 -8.451 1.00 51.81 85 SER A CA 1
ATOM 660 C C . SER A 1 85 ? 21.172 -3.291 -8.361 1.00 51.81 85 SER A C 1
ATOM 662 O O . SER A 1 85 ? 22.323 -3.046 -8.031 1.00 51.81 85 SER A O 1
ATOM 664 N N . GLU A 1 86 ? 20.262 -2.357 -8.648 1.00 57.75 86 GLU A N 1
ATOM 665 C CA . GLU A 1 86 ? 19.968 -1.121 -7.889 1.00 57.75 86 GLU A CA 1
ATOM 666 C C . GLU A 1 86 ? 18.873 -0.370 -8.665 1.00 57.75 86 GLU A C 1
ATOM 668 O O . GLU A 1 86 ? 19.105 0.295 -9.675 1.00 57.75 86 GLU A O 1
ATOM 673 N N . LEU A 1 87 ? 17.622 -0.648 -8.292 1.00 60.25 87 LEU A N 1
ATOM 674 C CA . LEU A 1 87 ? 16.436 -0.370 -9.111 1.00 60.25 87 LEU A CA 1
ATOM 675 C C . LEU A 1 87 ? 15.856 1.029 -8.839 1.00 60.25 87 LEU A C 1
ATOM 677 O O . LEU A 1 87 ? 15.220 1.610 -9.719 1.00 60.25 87 LEU A O 1
ATOM 681 N N . PHE A 1 88 ? 16.126 1.573 -7.651 1.00 64.50 88 PHE A N 1
ATOM 682 C CA . PHE A 1 88 ? 15.685 2.886 -7.201 1.00 64.50 88 PHE A CA 1
ATOM 683 C C . PHE A 1 88 ? 16.754 3.513 -6.308 1.00 64.50 88 PHE A C 1
ATOM 685 O O . PHE A 1 88 ? 17.343 2.815 -5.488 1.00 64.50 88 PHE A O 1
ATOM 692 N N . ASP A 1 89 ? 16.936 4.829 -6.411 1.00 68.94 89 ASP A N 1
ATOM 693 C CA . ASP A 1 89 ? 17.739 5.623 -5.467 1.00 68.94 89 ASP A CA 1
ATOM 694 C C . ASP A 1 89 ? 16.942 5.898 -4.174 1.00 68.94 89 ASP A C 1
ATOM 696 O O . ASP A 1 89 ? 16.836 7.018 -3.684 1.00 68.94 89 ASP A O 1
ATOM 700 N N . VAL A 1 90 ? 16.250 4.867 -3.680 1.00 75.75 90 VAL A N 1
ATOM 701 C CA . VAL A 1 90 ? 15.577 4.878 -2.384 1.00 75.75 90 VAL A CA 1
ATOM 702 C C . VAL A 1 90 ? 15.902 3.583 -1.674 1.00 75.75 90 VAL A C 1
ATOM 704 O O . VAL A 1 90 ? 15.621 2.491 -2.164 1.00 75.75 90 VAL A O 1
ATOM 707 N N . THR A 1 91 ? 16.499 3.716 -0.501 1.00 81.75 91 THR A N 1
ATOM 708 C CA . THR A 1 91 ? 16.854 2.578 0.334 1.00 81.75 91 THR A CA 1
ATOM 709 C C . THR A 1 91 ? 15.905 2.527 1.521 1.00 81.75 91 THR A C 1
ATOM 711 O O . THR A 1 91 ? 15.713 3.530 2.213 1.00 81.75 91 THR A O 1
ATOM 714 N N . ALA A 1 92 ? 15.296 1.368 1.759 1.00 80.19 92 ALA A N 1
ATOM 715 C CA . ALA A 1 92 ? 14.450 1.148 2.925 1.00 80.19 92 ALA A CA 1
ATOM 716 C C . ALA A 1 92 ? 15.295 1.298 4.198 1.00 80.19 92 ALA A C 1
ATOM 718 O O . ALA A 1 92 ? 16.421 0.802 4.197 1.00 80.19 92 ALA A O 1
ATOM 719 N N . PRO A 1 93 ? 14.813 1.933 5.280 1.00 79.19 93 PRO A N 1
ATOM 720 C CA . PRO A 1 93 ? 15.521 1.954 6.566 1.00 79.19 93 PRO A CA 1
ATOM 721 C C . PRO A 1 93 ? 15.978 0.552 7.016 1.00 79.19 93 PRO A C 1
ATOM 723 O O . PRO A 1 93 ? 15.396 -0.452 6.622 1.00 79.19 93 PRO A O 1
ATOM 726 N N . GLU A 1 94 ? 17.047 0.451 7.808 1.00 70.31 94 GLU A N 1
ATOM 727 C CA . GLU A 1 94 ? 17.626 -0.858 8.168 1.00 70.31 94 GLU A CA 1
ATOM 728 C C . GLU A 1 94 ? 16.744 -1.662 9.139 1.00 70.31 94 GLU A C 1
ATOM 730 O O . GLU A 1 94 ? 16.719 -2.889 9.083 1.00 70.31 94 GLU A O 1
ATOM 735 N N . PHE A 1 95 ? 15.958 -0.979 9.974 1.00 64.62 95 PHE A N 1
ATOM 736 C CA . PHE A 1 9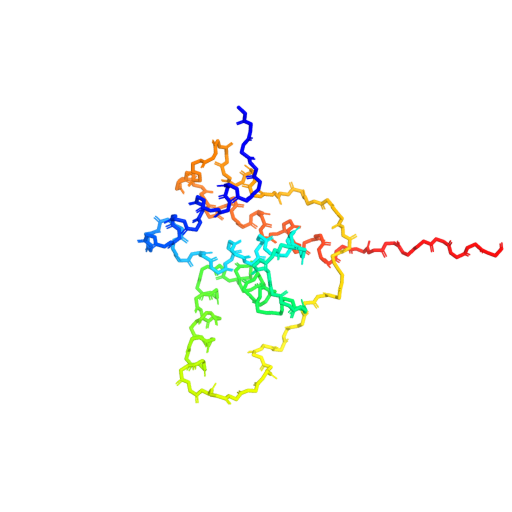5 ? 15.016 -1.602 10.898 1.00 64.62 95 PHE A CA 1
ATOM 737 C C . PHE A 1 95 ? 13.696 -0.836 10.915 1.00 64.62 95 PHE A C 1
ATOM 739 O O . PHE A 1 95 ? 13.685 0.394 10.867 1.00 64.62 95 PHE A O 1
ATOM 746 N N . ALA A 1 96 ? 12.583 -1.563 11.039 1.00 59.88 96 ALA A N 1
ATOM 747 C CA . ALA A 1 96 ? 11.335 -0.957 11.477 1.00 59.88 96 ALA A CA 1
ATOM 748 C C . ALA A 1 96 ? 11.539 -0.480 12.922 1.00 59.88 96 ALA A C 1
ATOM 750 O O . ALA A 1 96 ? 11.790 -1.291 13.813 1.00 59.88 96 ALA A O 1
ATOM 751 N N . SER A 1 97 ? 11.443 0.828 13.162 1.00 57.31 97 SER A N 1
ATOM 752 C CA . SER A 1 97 ? 11.596 1.405 14.504 1.00 57.31 97 SER A CA 1
ATOM 753 C C . SER A 1 97 ? 10.493 0.973 15.476 1.00 57.31 97 SER A C 1
ATOM 755 O O . SER A 1 97 ? 10.602 1.225 16.674 1.00 57.31 97 SER A O 1
ATOM 757 N N . SER A 1 98 ? 9.422 0.344 14.982 1.00 62.09 98 SER A N 1
ATOM 758 C CA . SER A 1 98 ? 8.264 -0.041 15.780 1.00 62.09 98 SER A CA 1
ATOM 759 C C . SER A 1 98 ? 7.818 -1.473 15.500 1.00 62.09 98 SER A C 1
ATOM 761 O O . SER A 1 98 ? 7.699 -1.893 14.350 1.00 62.09 98 SER A O 1
ATOM 763 N N . THR A 1 99 ? 7.497 -2.200 16.570 1.00 67.00 99 THR A N 1
ATOM 764 C CA . THR A 1 99 ? 6.739 -3.460 16.522 1.00 67.00 99 THR A CA 1
ATOM 765 C C . THR A 1 99 ? 5.226 -3.230 16.479 1.00 67.00 99 THR A C 1
ATOM 767 O O . THR A 1 99 ? 4.468 -4.189 16.353 1.00 67.00 99 THR A O 1
ATOM 770 N N . SER A 1 100 ? 4.769 -1.976 16.586 1.00 79.38 100 SER A N 1
ATOM 771 C CA . SER A 1 100 ? 3.358 -1.599 16.524 1.00 79.38 100 SER A CA 1
ATOM 772 C C . SER A 1 100 ? 3.073 -0.671 15.340 1.00 79.38 100 SER A C 1
ATOM 774 O O . SER A 1 100 ? 3.774 0.315 15.099 1.00 79.38 100 SER A O 1
ATOM 776 N N . PHE A 1 101 ? 2.012 -0.990 14.601 1.00 88.38 101 PHE A N 1
ATOM 777 C CA . PHE A 1 101 ? 1.513 -0.198 13.481 1.00 88.38 101 PHE A CA 1
ATOM 778 C C . PHE A 1 101 ? 0.120 0.321 13.825 1.00 88.38 101 PHE A C 1
ATOM 780 O O . PHE A 1 101 ? -0.722 -0.435 14.302 1.00 88.38 101 PHE A O 1
ATOM 787 N N . ALA A 1 102 ? -0.130 1.609 13.580 1.00 93.62 102 ALA A N 1
ATOM 788 C CA . ALA A 1 102 ? -1.430 2.227 13.861 1.00 93.62 102 ALA A CA 1
ATOM 789 C C . ALA A 1 102 ? -2.551 1.724 12.935 1.00 93.62 102 ALA A C 1
ATOM 791 O O . ALA A 1 102 ? -3.721 1.806 13.290 1.00 93.62 102 ALA A O 1
ATOM 792 N N . VAL A 1 103 ? -2.183 1.238 11.747 1.00 96.50 103 VAL A N 1
ATOM 793 C CA . VAL A 1 103 ? -3.089 0.646 10.762 1.00 96.50 103 VAL A CA 1
ATOM 794 C C . VAL A 1 103 ? -2.427 -0.613 10.219 1.00 96.50 103 VAL A C 1
ATOM 796 O O . VAL A 1 103 ? -1.246 -0.601 9.855 1.00 96.50 103 VAL A O 1
ATOM 799 N N . THR A 1 104 ? -3.200 -1.687 10.165 1.00 95.69 104 THR A N 1
ATOM 800 C CA . THR A 1 104 ? -2.792 -3.027 9.744 1.00 95.69 104 THR A CA 1
ATOM 801 C C . THR A 1 104 ? -3.716 -3.555 8.648 1.00 95.69 104 THR A C 1
ATOM 803 O O . THR A 1 104 ? -4.741 -2.952 8.325 1.00 95.69 104 THR A O 1
ATOM 806 N N . ILE A 1 105 ? -3.389 -4.724 8.094 1.00 96.81 105 ILE A N 1
ATOM 807 C CA . ILE A 1 105 ? -4.246 -5.398 7.110 1.00 96.81 105 ILE A CA 1
ATOM 808 C C . ILE A 1 105 ? -5.668 -5.660 7.641 1.00 96.81 105 ILE A C 1
ATOM 810 O O . ILE A 1 105 ? -6.625 -5.600 6.870 1.00 96.81 105 ILE A O 1
ATOM 814 N N . THR A 1 106 ? -5.828 -5.870 8.951 1.00 95.81 106 THR A N 1
ATOM 815 C CA . THR A 1 106 ? -7.131 -6.069 9.605 1.00 95.81 106 THR A CA 1
ATOM 816 C C . THR A 1 106 ? -8.034 -4.845 9.455 1.00 95.81 106 THR A C 1
ATOM 818 O O . THR A 1 106 ? -9.214 -4.982 9.138 1.00 95.81 106 THR A O 1
ATOM 821 N N . ASP A 1 107 ? -7.474 -3.644 9.601 1.00 96.06 107 ASP A N 1
ATOM 822 C CA . ASP A 1 107 ? -8.217 -2.385 9.479 1.00 96.06 107 ASP A CA 1
ATOM 823 C C . ASP A 1 107 ? -8.661 -2.122 8.031 1.00 96.06 107 ASP A C 1
ATOM 825 O O . ASP A 1 107 ? -9.736 -1.573 7.780 1.00 96.06 107 ASP A O 1
ATOM 829 N N . VAL A 1 108 ? -7.848 -2.544 7.056 1.00 97.00 108 VAL A N 1
ATOM 830 C CA . VAL A 1 108 ? -8.167 -2.421 5.624 1.00 97.00 108 VAL A CA 1
ATOM 831 C C . VAL A 1 108 ? -9.235 -3.429 5.204 1.00 97.00 108 VAL A C 1
ATOM 833 O O . VAL A 1 108 ? -10.110 -3.103 4.394 1.00 97.00 108 VAL A O 1
ATOM 836 N N . ALA A 1 109 ? -9.174 -4.636 5.769 1.00 96.06 109 ALA A N 1
ATOM 837 C CA . ALA A 1 109 ? -10.085 -5.730 5.472 1.00 96.06 109 ALA A CA 1
ATOM 838 C C . ALA A 1 109 ? -11.510 -5.497 5.995 1.00 96.06 109 ALA A C 1
ATOM 840 O O . ALA A 1 109 ? -12.438 -6.079 5.433 1.00 96.06 109 ALA A O 1
ATOM 841 N N . VAL A 1 110 ? -11.679 -4.645 7.018 1.00 92.56 110 VAL A N 1
ATOM 842 C CA . VAL A 1 110 ? -12.935 -4.344 7.734 1.00 92.56 110 VAL A CA 1
ATOM 843 C C . VAL A 1 110 ? -13.527 -5.580 8.422 1.00 92.56 110 VAL A C 1
ATOM 845 O O . VAL A 1 110 ? -13.452 -5.713 9.638 1.00 92.56 110 VAL A O 1
ATOM 848 N N . ASP A 1 111 ? -14.089 -6.498 7.647 1.00 90.25 111 ASP A N 1
ATOM 849 C CA . ASP A 1 111 ? -14.681 -7.771 8.071 1.00 90.25 111 ASP A CA 1
ATOM 850 C C . ASP A 1 111 ? -14.031 -8.983 7.370 1.00 90.25 111 ASP A C 1
ATOM 852 O O . ASP A 1 111 ? -14.497 -10.116 7.494 1.00 90.25 111 ASP A O 1
ATOM 856 N N . GLY A 1 112 ? -12.943 -8.749 6.631 1.00 93.31 112 GLY A N 1
ATOM 857 C CA . GLY A 1 112 ? -12.263 -9.747 5.805 1.00 93.31 112 GLY A CA 1
ATOM 858 C C . GLY A 1 112 ? -12.592 -9.658 4.315 1.00 93.31 112 GLY A C 1
ATOM 859 O O . GLY A 1 112 ? -11.995 -10.398 3.535 1.00 93.31 112 GLY A O 1
ATOM 860 N N . SER A 1 113 ? -13.517 -8.780 3.910 1.00 93.38 113 SER A N 1
ATOM 861 C CA . SER A 1 113 ? -13.969 -8.669 2.516 1.00 93.38 113 SER A CA 1
ATOM 862 C C . SER A 1 113 ? -13.191 -7.666 1.665 1.00 93.38 113 SER A C 1
ATOM 864 O O . SER A 1 113 ? -13.281 -7.736 0.441 1.00 93.38 113 SER A O 1
ATOM 866 N N . PHE A 1 114 ? -12.432 -6.750 2.281 1.00 96.12 114 PHE A N 1
ATOM 867 C CA . PHE A 1 114 ? -11.761 -5.642 1.584 1.00 96.12 114 PHE A CA 1
ATOM 868 C C . PHE A 1 114 ? -12.726 -4.857 0.677 1.00 96.12 114 PHE A C 1
ATOM 870 O O . PHE A 1 114 ? -12.509 -4.790 -0.536 1.00 96.12 114 PHE A O 1
ATOM 877 N N . PRO A 1 115 ? -13.793 -4.254 1.233 1.00 96.50 115 PRO A N 1
ATOM 878 C CA . PRO A 1 115 ? -14.857 -3.673 0.423 1.00 96.50 115 PRO A CA 1
ATOM 879 C C . PRO A 1 115 ? -14.301 -2.599 -0.516 1.00 96.50 115 PRO A C 1
ATOM 881 O O . PRO A 1 115 ? -13.466 -1.798 -0.099 1.00 96.50 115 PRO A O 1
ATOM 884 N N . ALA A 1 116 ? -14.760 -2.575 -1.771 1.00 96.31 116 ALA A N 1
ATOM 885 C CA . ALA A 1 116 ? -14.280 -1.621 -2.774 1.00 96.31 116 ALA A CA 1
ATOM 886 C C . ALA A 1 116 ? -14.480 -0.166 -2.313 1.00 96.31 116 ALA A C 1
ATOM 888 O O . ALA A 1 116 ? -13.581 0.671 -2.432 1.00 96.31 116 ALA A O 1
ATOM 889 N N . ASP A 1 117 ? -15.631 0.111 -1.701 1.00 96.62 117 ASP A N 1
ATOM 890 C CA . ASP A 1 117 ? -15.977 1.432 -1.190 1.00 96.62 117 ASP A CA 1
ATOM 891 C C . ASP A 1 117 ? -14.996 1.875 -0.099 1.00 96.62 117 ASP A C 1
ATOM 893 O O . ASP A 1 117 ? -14.883 1.289 0.985 1.00 96.62 117 ASP A O 1
ATOM 897 N N . GLY A 1 118 ? -14.247 2.938 -0.396 1.00 95.56 118 GLY A N 1
ATOM 898 C CA . GLY A 1 118 ? -13.228 3.488 0.496 1.00 95.56 118 GLY A CA 1
ATOM 899 C C . GLY A 1 118 ? -11.959 2.640 0.625 1.00 95.56 118 GLY A C 1
ATOM 900 O O . GLY A 1 118 ? -11.143 2.946 1.496 1.00 95.56 118 GLY A O 1
ATOM 901 N N . TYR A 1 119 ? -11.769 1.612 -0.214 1.00 96.62 119 TYR A N 1
ATOM 902 C CA . TYR A 1 119 ? -10.568 0.769 -0.193 1.00 96.62 119 TYR A CA 1
ATOM 903 C C . TYR A 1 119 ? -9.297 1.606 -0.338 1.00 96.62 119 TYR A C 1
ATOM 905 O O . TYR A 1 119 ? -8.400 1.505 0.493 1.00 96.62 119 TYR A O 1
ATOM 913 N N . GLU A 1 120 ? -9.258 2.506 -1.324 1.00 96.31 120 GLU A N 1
ATOM 914 C CA . GLU A 1 120 ? -8.087 3.354 -1.578 1.00 96.31 120 GLU A CA 1
ATOM 915 C C . GLU A 1 120 ? -7.738 4.229 -0.369 1.00 96.31 120 GLU A C 1
ATOM 917 O O . GLU A 1 120 ? -6.575 4.362 -0.005 1.00 96.31 120 GLU A O 1
ATOM 922 N N . LYS A 1 121 ? -8.751 4.777 0.314 1.00 96.94 121 LYS A N 1
ATOM 923 C CA . LYS A 1 121 ? -8.549 5.585 1.523 1.00 96.94 121 LYS A CA 1
ATOM 924 C C . LYS A 1 121 ? -7.954 4.752 2.659 1.00 96.94 121 LYS A C 1
ATOM 926 O O . LYS A 1 121 ? -7.062 5.226 3.358 1.00 96.94 121 LYS A O 1
ATOM 931 N N . ARG A 1 122 ? -8.445 3.523 2.852 1.00 98.06 122 ARG A N 1
ATOM 932 C CA . ARG A 1 122 ? -7.906 2.602 3.863 1.00 98.06 122 ARG A CA 1
ATOM 933 C C . ARG A 1 122 ? -6.486 2.162 3.514 1.00 98.06 122 ARG A C 1
ATOM 935 O O . ARG A 1 122 ? -5.638 2.137 4.399 1.00 98.06 122 ARG A O 1
ATOM 942 N N . LEU A 1 123 ? -6.204 1.892 2.241 1.00 97.94 123 LEU A N 1
ATOM 943 C CA . LEU A 1 123 ? -4.862 1.539 1.788 1.00 97.94 123 LEU A CA 1
ATOM 944 C C . LEU A 1 123 ? -3.877 2.703 1.950 1.00 97.94 123 LEU A C 1
ATOM 946 O O . LEU A 1 123 ? -2.754 2.483 2.394 1.00 97.94 123 LEU A O 1
ATOM 950 N N . LEU A 1 124 ? -4.287 3.940 1.657 1.00 97.94 124 LEU A N 1
ATOM 951 C CA . LEU A 1 124 ? -3.459 5.121 1.906 1.00 97.94 124 LEU A CA 1
ATOM 952 C C . LEU A 1 124 ? -3.154 5.287 3.400 1.00 97.94 124 LEU A C 1
ATOM 954 O O . LEU A 1 124 ? -1.999 5.488 3.764 1.00 97.94 124 LEU A O 1
ATOM 958 N N . ALA A 1 125 ? -4.152 5.110 4.272 1.00 97.94 125 ALA A N 1
ATOM 959 C CA . ALA A 1 125 ? -3.939 5.137 5.719 1.00 97.94 125 ALA A CA 1
ATOM 960 C C . ALA A 1 125 ? -2.980 4.026 6.189 1.00 97.94 125 ALA A C 1
ATOM 962 O O . ALA A 1 125 ? -2.128 4.261 7.047 1.00 97.94 125 ALA A O 1
ATOM 963 N N . TRP A 1 126 ? -3.075 2.830 5.600 1.00 97.88 126 TRP A N 1
ATOM 964 C CA . TRP A 1 126 ? -2.152 1.727 5.869 1.00 97.88 126 TRP A CA 1
ATOM 965 C C . TRP A 1 126 ? -0.723 2.051 5.419 1.00 97.88 126 TRP A C 1
ATOM 967 O O . TRP A 1 126 ? 0.237 1.811 6.159 1.00 97.88 126 TRP A O 1
ATOM 977 N N . ALA A 1 127 ? -0.577 2.668 4.246 1.00 97.44 127 ALA A N 1
ATOM 978 C CA . ALA A 1 127 ? 0.703 3.121 3.726 1.00 97.44 127 ALA A CA 1
ATOM 979 C C . ALA A 1 127 ? 1.336 4.206 4.614 1.00 97.44 127 ALA A C 1
ATOM 981 O O . ALA A 1 127 ? 2.516 4.116 4.956 1.00 97.44 127 ALA A O 1
ATOM 982 N N . ASP A 1 128 ? 0.559 5.201 5.043 1.00 96.44 128 ASP A N 1
ATOM 983 C CA . ASP A 1 128 ? 1.027 6.250 5.951 1.00 96.44 128 ASP A CA 1
ATOM 984 C C . ASP A 1 128 ? 1.461 5.688 7.308 1.00 96.44 128 ASP A C 1
ATOM 986 O O . ASP A 1 128 ? 2.548 6.016 7.783 1.00 96.44 128 ASP A O 1
ATOM 990 N N . ALA A 1 129 ? 0.669 4.797 7.911 1.00 95.00 129 ALA A N 1
ATOM 991 C CA . ALA A 1 129 ? 1.026 4.162 9.178 1.00 95.00 129 ALA A CA 1
ATOM 992 C C . ALA A 1 129 ? 2.302 3.315 9.061 1.00 95.00 129 ALA A C 1
ATOM 994 O O . ALA A 1 129 ? 3.151 3.344 9.953 1.00 95.00 129 ALA A O 1
ATOM 995 N N . THR A 1 130 ? 2.459 2.593 7.948 1.00 93.88 130 THR A N 1
ATOM 996 C CA . THR A 1 130 ? 3.669 1.810 7.666 1.00 93.88 130 THR A CA 1
ATOM 997 C C . THR A 1 130 ? 4.883 2.722 7.528 1.00 93.88 130 THR A C 1
ATOM 999 O O . THR A 1 130 ? 5.904 2.476 8.163 1.00 93.88 130 THR A O 1
ATOM 1002 N N . TYR A 1 131 ? 4.771 3.813 6.766 1.00 92.94 131 TYR A N 1
ATOM 1003 C CA . TYR A 1 131 ? 5.852 4.787 6.633 1.00 92.94 131 TYR A CA 1
ATOM 1004 C C . TYR A 1 131 ? 6.244 5.387 7.986 1.00 92.94 131 TYR A C 1
ATOM 1006 O O . TYR A 1 131 ? 7.418 5.366 8.342 1.00 92.94 131 TYR A O 1
ATOM 1014 N N . LEU A 1 132 ? 5.268 5.864 8.765 1.00 91.69 132 LEU A N 1
ATOM 1015 C CA . LEU A 1 132 ? 5.516 6.474 10.071 1.00 91.69 132 LEU A CA 1
ATOM 1016 C C . LEU A 1 132 ? 6.202 5.510 11.043 1.00 91.69 132 LEU A C 1
ATOM 1018 O O . LEU A 1 132 ? 7.092 5.931 11.774 1.00 91.69 132 LEU A O 1
ATOM 1022 N N . ALA A 1 133 ? 5.838 4.227 11.038 1.00 89.25 133 ALA A N 1
ATOM 1023 C CA . ALA A 1 133 ? 6.488 3.217 11.872 1.00 89.25 133 ALA A CA 1
ATOM 1024 C C . ALA A 1 133 ? 7.950 2.952 11.466 1.00 89.25 133 ALA A C 1
ATOM 1026 O O . ALA A 1 133 ? 8.786 2.667 12.321 1.00 89.25 133 ALA A O 1
ATOM 1027 N N . TRP A 1 134 ? 8.270 3.073 10.176 1.00 87.19 134 TRP A N 1
ATOM 1028 C CA . TRP A 1 134 ? 9.625 2.893 9.648 1.00 87.19 134 TRP A CA 1
ATOM 1029 C C . TRP A 1 134 ? 10.501 4.146 9.768 1.00 87.19 134 TRP A C 1
ATOM 1031 O O . TRP A 1 134 ? 11.721 4.028 9.831 1.00 87.19 134 TRP A O 1
ATOM 1041 N N . THR A 1 135 ? 9.908 5.343 9.811 1.00 87.25 135 THR A N 1
ATOM 1042 C CA . THR A 1 135 ? 10.644 6.613 9.958 1.00 87.25 135 THR A CA 1
ATOM 1043 C C . THR A 1 135 ? 10.556 7.228 11.351 1.00 87.25 135 THR A C 1
ATOM 1045 O O . THR A 1 135 ? 11.197 8.243 11.615 1.00 87.25 135 THR A O 1
ATOM 1048 N N . GLY A 1 136 ? 9.733 6.666 12.235 1.00 76.25 136 GLY A N 1
ATOM 1049 C CA . GLY A 1 136 ? 9.618 7.095 13.623 1.00 76.25 136 GLY A CA 1
ATOM 1050 C C . GLY A 1 136 ? 10.939 6.889 14.358 1.00 76.25 136 GLY A C 1
ATOM 1051 O O . GLY A 1 136 ? 11.656 5.921 14.113 1.00 76.25 136 GLY A O 1
ATOM 1052 N N . THR A 1 137 ? 11.291 7.818 15.242 1.00 57.31 137 THR A N 1
ATOM 1053 C CA . THR A 1 137 ? 12.553 7.777 15.982 1.00 57.31 137 THR A CA 1
ATOM 1054 C C . THR A 1 137 ? 12.604 6.535 16.872 1.00 57.31 137 THR A C 1
ATOM 1056 O O . THR A 1 137 ? 11.865 6.444 17.849 1.00 57.31 137 THR A O 1
ATOM 1059 N N . SER A 1 138 ? 13.506 5.598 16.575 1.00 55.50 138 SER A N 1
ATOM 1060 C CA . SER A 1 138 ? 13.915 4.589 17.549 1.00 55.50 138 SER A CA 1
ATOM 1061 C C . SER A 1 138 ? 14.669 5.320 18.657 1.00 55.50 138 SER A C 1
ATOM 1063 O O . SER A 1 138 ? 15.788 5.779 18.434 1.00 55.50 138 SER A O 1
ATOM 1065 N N . THR A 1 139 ? 14.072 5.492 19.836 1.00 45.94 139 THR A N 1
ATOM 1066 C CA . THR A 1 139 ? 14.835 5.926 21.012 1.00 45.94 139 THR A CA 1
ATOM 1067 C C . THR A 1 139 ? 15.856 4.824 21.318 1.00 45.94 139 THR A C 1
ATOM 1069 O O . THR A 1 139 ? 15.438 3.711 21.640 1.00 45.94 139 THR A O 1
ATOM 1072 N N . PRO A 1 140 ? 17.175 5.063 21.185 1.00 51.22 140 PRO A N 1
ATOM 1073 C CA . PRO A 1 140 ? 18.155 4.072 21.609 1.00 51.22 140 PRO A CA 1
ATOM 1074 C C . PRO A 1 140 ? 18.013 3.842 23.124 1.00 51.22 140 PRO A C 1
ATOM 1076 O O . PRO A 1 140 ? 17.692 4.789 23.851 1.00 51.22 140 PRO A O 1
ATOM 1079 N N . PRO A 1 141 ? 18.222 2.611 23.627 1.00 52.06 141 PRO A N 1
ATOM 1080 C CA . PRO A 1 141 ? 18.189 2.355 25.062 1.00 52.06 141 PRO A CA 1
ATOM 1081 C C . PRO A 1 141 ? 19.228 3.244 25.767 1.00 52.06 141 PRO A C 1
ATOM 1083 O O . PRO A 1 141 ? 20.306 3.464 25.207 1.00 52.06 141 PRO A O 1
ATOM 1086 N N . PRO A 1 142 ? 18.944 3.771 26.974 1.00 51.72 142 PRO A N 1
ATOM 1087 C CA . PRO A 1 142 ? 19.937 4.533 27.714 1.00 51.72 142 PRO A CA 1
ATOM 1088 C C . PRO A 1 142 ? 21.142 3.632 27.990 1.00 51.72 142 PRO A C 1
ATOM 1090 O O . PRO A 1 142 ? 21.017 2.586 28.629 1.00 51.72 142 PRO A O 1
ATOM 1093 N N . THR A 1 143 ? 22.309 4.034 27.491 1.00 63.62 143 THR A N 1
ATOM 1094 C CA . THR A 1 143 ? 23.590 3.410 27.815 1.00 63.62 143 THR A CA 1
ATOM 1095 C C . THR A 1 143 ? 23.870 3.667 29.294 1.00 63.62 143 THR A C 1
ATOM 1097 O O . THR A 1 143 ? 24.363 4.728 29.666 1.00 63.62 143 THR A O 1
ATOM 1100 N N . GLY A 1 144 ? 23.470 2.731 30.153 1.00 66.19 144 GLY A N 1
ATOM 1101 C CA . GLY A 1 144 ? 23.803 2.762 31.572 1.00 66.19 144 GLY A CA 1
ATOM 1102 C C . GLY A 1 144 ? 25.265 2.371 31.780 1.00 66.19 144 GLY A C 1
ATOM 1103 O O . GLY A 1 144 ? 25.641 1.244 31.462 1.00 66.19 144 GLY A O 1
ATOM 1104 N N . THR A 1 145 ? 26.066 3.310 32.285 1.00 58.56 145 THR A N 1
ATOM 1105 C CA . THR A 1 145 ? 27.322 3.065 33.022 1.00 58.56 145 THR A CA 1
ATOM 1106 C C . THR A 1 145 ? 27.043 2.840 34.494 1.00 58.56 145 THR A C 1
ATOM 1108 O O . THR A 1 145 ? 26.190 3.588 35.026 1.00 58.56 145 THR A O 1
#

pLDDT: mean 85.31, std 14.43, range [44.03, 98.06]

Mean predicted aligned error: 7.02 Å

Secondary structure (DSSP, 8-state):
-PPPHHHHHHHHHHHHHTT-TTTGGGHHHHHHHHHHH-TT-TTS-SS--HHHHHHHHHHHHHHHHHHHHHHHHHHHHHHH-S--S---S----SS-S-S--SS-HHHHHTTTT--STTHHHHHHHHHHHHHHHHHS---PPP---

InterPro domains:
  IPR045990 Protein of unknown function DUF5946 [PF19371] (3-134)

Sequence (145 aa):
MPYSCDELFERLLALDHSRQPPWGPLHGAAVACFFLQHPGHPLGPRGRNDFGWACLLAYRSGGQAALHAVTDLARRRNSHRHAGSELFDVTAPEFASSTSFAVTITDVAVDGSFPADGYEKRLLAWADATYLAWTGTSTPPPTGT

Organism: NCBI:txid560556

Radius of gyration: 15.97 Å; Cα contacts (8 Å, |Δi|>4): 159; chains: 1; bounding box: 43×28×54 Å

Solvent-accessible surface area (backbone atoms only — not comparable to full-atom values): 8556 Å² total; per-residue (Å²): 130,84,77,52,73,66,62,47,48,54,52,49,50,56,45,23,72,66,60,42,84,67,42,24,76,39,37,63,40,54,53,19,43,51,38,73,74,35,72,84,41,92,89,36,66,89,71,80,49,29,66,33,40,47,26,39,54,26,31,75,74,50,36,61,67,38,28,46,54,53,53,50,52,52,54,53,48,62,75,72,44,104,62,82,96,76,92,60,104,49,78,45,68,96,54,67,48,45,100,65,62,90,36,49,71,65,69,46,19,72,86,71,73,49,55,64,83,63,36,68,61,39,49,50,49,27,41,52,27,46,49,47,26,42,69,40,84,59,77,74,78,82,85,80,128

Foldseek 3Di:
DADDQVLLVVLLVVVLVVCDPPRVLLVLLSVLLSCLLVVPDPPHDDAWPQLSVCLLVQCLPPNSVSNVVSVVQVVVVVVVDPDDDDSDPGTQARDQLDNDFPAGSCQCCVRSPNDNVCSSVSSSSSSVRSVCRRPPDNPPPPPDD